Protein AF-A0AAU2F817-F1 (afdb_monomer_lite)

Foldseek 3Di:
DDDDDDDDFDKDWDKDWDKDWDDDDDDDDDPVQPVPPVSVVVVCVVPVVRCVVVGPPPVVPTDIDGDDIDTPDMGTDPDCPDPPDD

Sequence (86 aa):
MSTEEMTEVRVEMTVTEEVTYDFPVTVEIPAEVADDPEALTDYLAENEDLWLDDLPIDASRGSLSVNERDVEDVKLLPSTEAACSP

pLDDT: mean 70.29, std 12.84, range [40.16, 90.12]

Radius of gyration: 24.56 Å; chains: 1; bounding box: 51×32×65 Å

Structure (mmCIF, N/CA/C/O backbone):
data_AF-A0AAU2F817-F1
#
_entry.id   AF-A0AAU2F817-F1
#
loop_
_atom_site.group_PDB
_atom_site.id
_atom_site.type_symbol
_atom_site.label_atom_id
_atom_site.label_alt_id
_atom_site.label_comp_id
_atom_site.label_asym_id
_atom_site.label_entity_id
_atom_site.label_seq_id
_atom_site.pdbx_PDB_ins_code
_atom_site.Cartn_x
_atom_site.Cartn_y
_atom_site.Cartn_z
_atom_site.occupancy
_atom_site.B_iso_or_equiv
_atom_site.auth_seq_id
_atom_site.auth_comp_id
_atom_site.auth_asym_id
_atom_site.auth_atom_id
_atom_site.pdbx_PDB_model_num
ATOM 1 N N . MET A 1 1 ? -3.920 14.719 -49.910 1.00 45.62 1 MET A N 1
ATOM 2 C CA . MET A 1 1 ? -3.749 13.598 -48.970 1.00 45.62 1 MET A CA 1
ATOM 3 C C . MET A 1 1 ? -2.392 13.014 -49.284 1.00 45.62 1 MET A C 1
ATOM 5 O O . MET A 1 1 ? -2.236 12.454 -50.360 1.00 45.62 1 MET A O 1
ATOM 9 N N . SER A 1 2 ? -1.394 13.312 -48.459 1.00 61.16 2 SER A N 1
ATOM 10 C CA . SER A 1 2 ? -0.046 12.778 -48.649 1.00 61.16 2 SER A CA 1
ATOM 11 C C . SER A 1 2 ? -0.029 11.378 -48.057 1.00 61.16 2 SER A C 1
ATOM 13 O O . SER A 1 2 ? -0.383 11.215 -46.895 1.00 61.16 2 SER A O 1
ATOM 15 N N . THR A 1 3 ? 0.300 10.381 -48.871 1.00 66.75 3 THR A N 1
ATOM 16 C CA . THR A 1 3 ? 0.538 9.021 -48.392 1.00 66.75 3 THR A CA 1
ATOM 17 C C . THR A 1 3 ? 1.852 9.042 -47.626 1.00 66.75 3 THR A C 1
ATOM 19 O O . THR A 1 3 ? 2.900 9.302 -48.211 1.00 66.75 3 THR A O 1
ATOM 22 N N . GLU A 1 4 ? 1.787 8.853 -46.316 1.00 73.31 4 GLU A N 1
ATOM 23 C CA . GLU A 1 4 ? 2.967 8.745 -45.465 1.00 73.31 4 GLU A CA 1
ATOM 24 C C . GLU A 1 4 ? 3.632 7.386 -45.743 1.00 73.31 4 GLU A C 1
ATOM 26 O O . GLU A 1 4 ? 3.028 6.336 -45.524 1.00 73.31 4 GLU A O 1
ATOM 31 N N . GLU A 1 5 ? 4.849 7.388 -46.295 1.00 71.56 5 GLU A N 1
ATOM 32 C CA . GLU A 1 5 ? 5.649 6.168 -46.456 1.00 71.56 5 GLU A CA 1
ATOM 33 C C . GLU A 1 5 ? 6.151 5.710 -45.077 1.00 71.56 5 GLU A C 1
ATOM 35 O O . GLU A 1 5 ? 6.940 6.399 -44.430 1.00 71.56 5 GLU A O 1
ATOM 40 N N . MET A 1 6 ? 5.682 4.549 -44.612 1.00 72.38 6 MET A N 1
ATOM 41 C CA . MET A 1 6 ? 6.086 3.939 -43.339 1.00 72.38 6 MET A CA 1
ATOM 42 C C . MET A 1 6 ? 7.188 2.894 -43.574 1.00 72.38 6 MET A C 1
ATOM 44 O O . MET A 1 6 ? 7.083 2.079 -44.488 1.00 72.38 6 MET A O 1
ATOM 48 N N . THR A 1 7 ? 8.239 2.899 -42.747 1.00 75.12 7 THR A N 1
ATOM 49 C CA . THR A 1 7 ? 9.354 1.929 -42.789 1.00 75.12 7 THR A CA 1
ATOM 50 C C . THR A 1 7 ? 9.386 1.106 -41.502 1.00 75.12 7 THR A C 1
ATOM 52 O O . THR A 1 7 ? 9.249 1.659 -40.414 1.00 75.12 7 THR A O 1
ATOM 55 N N . GLU A 1 8 ? 9.584 -0.209 -41.621 1.00 74.44 8 GLU A N 1
ATOM 56 C CA . GLU A 1 8 ? 9.684 -1.127 -40.481 1.00 74.44 8 GLU A CA 1
ATOM 57 C C . GLU A 1 8 ? 11.108 -1.127 -39.901 1.00 74.44 8 GLU A C 1
ATOM 59 O O . GLU A 1 8 ? 12.087 -1.318 -40.624 1.00 74.44 8 GLU A O 1
ATOM 64 N N . VAL A 1 9 ? 11.231 -0.917 -38.587 1.00 75.06 9 VAL A N 1
ATOM 65 C CA . VAL A 1 9 ? 12.504 -0.967 -37.851 1.00 75.06 9 VAL A CA 1
ATOM 66 C C . VAL A 1 9 ? 12.353 -1.808 -36.589 1.00 75.06 9 VAL A C 1
ATOM 68 O O . VAL A 1 9 ? 11.283 -1.854 -35.984 1.00 75.06 9 VAL A O 1
ATOM 71 N N . ARG A 1 10 ? 13.436 -2.470 -36.168 1.00 72.44 10 ARG A N 1
ATOM 72 C CA . ARG A 1 10 ? 13.456 -3.270 -34.941 1.00 72.44 10 ARG A CA 1
ATOM 73 C C . ARG A 1 10 ? 13.982 -2.430 -33.781 1.00 72.44 10 ARG A C 1
ATOM 75 O O . ARG A 1 10 ? 15.110 -1.947 -33.827 1.00 72.44 10 ARG A O 1
ATOM 82 N N . VAL A 1 11 ? 13.177 -2.289 -32.735 1.00 65.62 11 VAL A N 1
ATOM 83 C CA . VAL A 1 11 ? 13.536 -1.570 -31.508 1.00 65.62 11 VAL A CA 1
ATOM 84 C C . VAL A 1 11 ? 13.364 -2.470 -30.289 1.00 65.62 11 VAL A C 1
ATOM 86 O O . VAL A 1 11 ? 12.479 -3.321 -30.251 1.00 65.62 11 VAL A O 1
ATOM 89 N N . GLU A 1 12 ? 14.232 -2.288 -29.306 1.00 65.06 12 GLU A N 1
ATOM 90 C CA . GLU A 1 12 ? 14.045 -2.702 -27.920 1.00 65.06 12 GLU A CA 1
ATOM 91 C C . GLU A 1 12 ? 13.443 -1.513 -27.169 1.00 65.06 12 GLU A C 1
ATOM 93 O O . GLU A 1 12 ? 13.883 -0.381 -27.367 1.00 65.06 12 GLU A O 1
ATOM 98 N N . MET A 1 13 ? 12.406 -1.748 -26.368 1.00 65.25 13 MET A N 1
ATOM 99 C CA . MET A 1 13 ? 11.691 -0.694 -25.648 1.00 65.25 13 MET A CA 1
ATOM 100 C C . MET A 1 13 ? 11.598 -1.065 -24.174 1.00 65.25 13 MET A C 1
ATOM 102 O O . MET A 1 13 ? 11.213 -2.189 -23.850 1.00 65.25 13 MET A O 1
ATOM 106 N N . THR A 1 14 ? 11.911 -0.113 -23.303 1.00 62.75 14 THR A N 1
ATOM 107 C CA . THR A 1 14 ? 11.621 -0.202 -21.872 1.00 62.75 14 THR A CA 1
ATOM 108 C C . THR A 1 14 ? 10.360 0.600 -21.603 1.00 62.75 14 THR A C 1
ATOM 110 O O . THR A 1 14 ? 10.286 1.779 -21.952 1.00 62.75 14 THR A O 1
ATOM 113 N N . VAL A 1 15 ? 9.359 -0.057 -21.025 1.00 62.75 15 VAL A N 1
ATOM 114 C CA . VAL A 1 15 ? 8.081 0.552 -20.657 1.00 62.75 15 VAL A CA 1
ATOM 115 C C . VAL A 1 15 ? 7.921 0.400 -19.157 1.00 62.75 15 VAL A C 1
ATOM 117 O O . VAL A 1 15 ? 8.017 -0.721 -18.654 1.00 62.75 15 VAL A O 1
ATOM 120 N N . THR A 1 16 ? 7.667 1.508 -18.472 1.00 65.75 16 THR A N 1
ATOM 121 C CA . THR A 1 16 ? 7.249 1.491 -17.071 1.00 65.75 16 THR A CA 1
ATOM 122 C C . THR A 1 16 ? 5.739 1.660 -17.017 1.00 65.75 16 THR A C 1
ATOM 124 O O . THR A 1 16 ? 5.159 2.481 -17.729 1.00 65.75 16 THR A O 1
ATOM 127 N N . GLU A 1 17 ? 5.096 0.804 -16.228 1.00 60.16 17 GLU A N 1
ATOM 128 C CA . GLU A 1 17 ? 3.642 0.727 -16.117 1.00 60.16 17 GLU A CA 1
ATOM 129 C C . GLU A 1 17 ? 3.241 1.059 -14.685 1.00 60.16 17 GLU A C 1
ATOM 131 O O . GLU A 1 17 ? 3.664 0.376 -13.748 1.00 60.16 17 GLU A O 1
ATOM 136 N N . GLU A 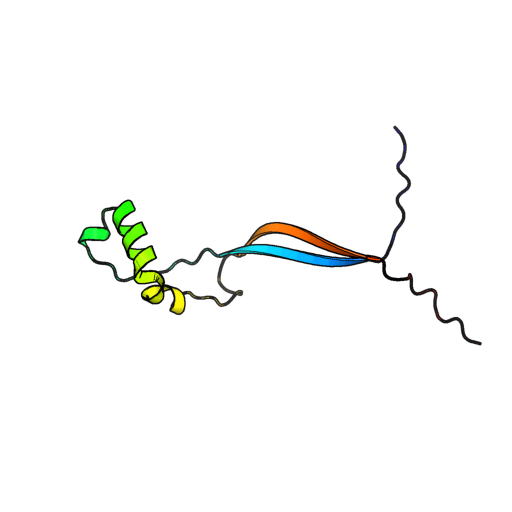1 18 ? 2.411 2.087 -14.516 1.00 69.94 18 GLU A N 1
ATOM 137 C CA . GLU A 1 18 ? 1.758 2.341 -13.236 1.00 69.94 18 GLU A CA 1
ATOM 138 C C . GLU A 1 18 ? 0.472 1.513 -13.157 1.00 69.94 18 GLU A C 1
ATOM 140 O O . GLU A 1 18 ? -0.418 1.604 -14.013 1.00 69.94 18 GLU A O 1
ATOM 145 N N . VAL A 1 19 ? 0.382 0.671 -12.127 1.00 64.19 19 VAL A N 1
ATOM 146 C CA . VAL A 1 19 ? -0.690 -0.311 -11.974 1.00 64.19 19 VAL A CA 1
ATOM 147 C C . VAL A 1 19 ? -1.436 -0.084 -10.668 1.00 64.19 19 VAL A C 1
ATOM 149 O O . VAL A 1 19 ? -0.831 -0.093 -9.597 1.00 64.19 19 VAL A O 1
ATOM 152 N N . THR A 1 20 ? -2.760 0.033 -10.750 1.00 70.75 20 THR A N 1
ATOM 153 C CA . THR A 1 20 ? -3.642 -0.017 -9.578 1.00 70.75 20 THR A CA 1
ATOM 154 C C . THR A 1 20 ? -4.231 -1.413 -9.442 1.00 70.75 20 THR A C 1
ATOM 156 O O . THR A 1 20 ? -4.693 -2.012 -10.420 1.00 70.75 20 THR A O 1
ATOM 159 N N . TYR A 1 21 ? -4.227 -1.920 -8.211 1.00 66.56 21 TYR A N 1
ATOM 160 C CA . TYR A 1 21 ? -4.850 -3.183 -7.852 1.00 66.56 21 TYR A CA 1
ATOM 161 C C . TYR A 1 21 ? -6.067 -2.930 -6.962 1.00 66.56 21 TYR A C 1
ATOM 163 O O . TYR A 1 21 ? -5.938 -2.339 -5.893 1.00 66.56 21 TYR A O 1
ATOM 171 N N . ASP A 1 22 ? -7.225 -3.431 -7.385 1.00 66.56 22 ASP A N 1
ATOM 172 C CA . ASP A 1 22 ? -8.442 -3.459 -6.575 1.00 66.56 22 ASP A CA 1
ATOM 173 C C . ASP A 1 22 ? -8.638 -4.863 -5.997 1.00 66.56 22 ASP A C 1
ATOM 175 O O . ASP A 1 22 ? -8.793 -5.843 -6.738 1.00 66.56 22 ASP A O 1
ATOM 179 N N . PHE A 1 23 ? -8.645 -4.963 -4.667 1.00 70.19 23 PHE A N 1
ATOM 180 C CA . PHE A 1 23 ? -8.874 -6.213 -3.948 1.00 70.19 23 PHE A CA 1
ATOM 181 C C . PHE A 1 23 ? -10.081 -6.079 -3.015 1.00 70.19 23 PHE A C 1
ATOM 183 O O . PHE A 1 23 ? -10.114 -5.167 -2.187 1.00 70.19 23 PHE A O 1
ATOM 190 N N . PRO A 1 24 ? -11.064 -6.996 -3.076 1.00 67.56 24 PRO A N 1
ATOM 191 C CA . PRO A 1 24 ? -12.090 -7.065 -2.049 1.00 67.56 24 PRO A CA 1
ATOM 192 C C . PRO A 1 24 ? -11.478 -7.659 -0.774 1.00 67.56 24 PRO A C 1
ATOM 194 O O . PRO A 1 24 ? -11.231 -8.864 -0.707 1.00 67.56 24 PRO A O 1
ATOM 197 N N . VAL A 1 25 ? -11.247 -6.819 0.235 1.00 75.06 25 VAL A N 1
ATOM 198 C CA . VAL A 1 25 ? -10.744 -7.234 1.553 1.00 75.06 25 VAL A CA 1
ATOM 199 C C . VAL A 1 25 ? -11.790 -7.036 2.638 1.00 75.06 25 VAL A C 1
ATOM 201 O O . VAL A 1 25 ? -12.630 -6.142 2.567 1.00 75.06 25 VAL A O 1
ATOM 204 N N . THR A 1 26 ? -11.771 -7.918 3.635 1.00 81.38 26 THR A N 1
ATOM 205 C CA . THR A 1 26 ? -12.611 -7.809 4.831 1.00 81.38 26 THR A CA 1
ATOM 206 C C . THR A 1 26 ? -11.695 -7.552 6.011 1.00 81.38 26 THR A C 1
ATOM 208 O O . THR A 1 26 ? -10.821 -8.365 6.287 1.00 81.38 26 THR A O 1
ATOM 211 N N . VAL A 1 27 ? -11.900 -6.431 6.694 1.00 81.81 27 VAL A N 1
ATOM 212 C CA . VAL A 1 27 ? -11.070 -5.990 7.818 1.00 81.81 27 VAL A CA 1
ATOM 213 C C . VAL A 1 27 ? -11.927 -5.834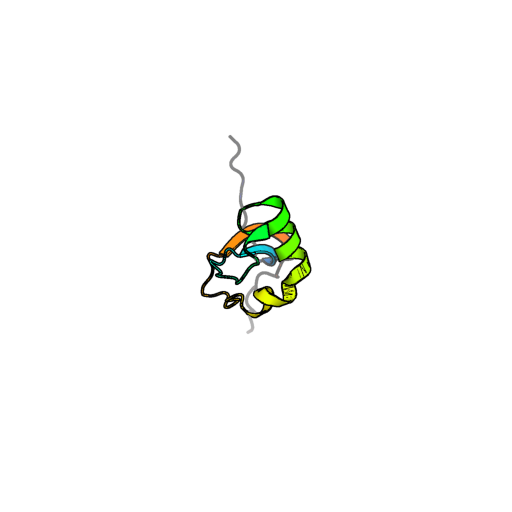 9.068 1.00 81.81 27 VAL A C 1
ATOM 215 O O . VAL A 1 27 ? -13.084 -5.414 8.994 1.00 81.81 27 VAL A O 1
ATOM 218 N N . GLU A 1 28 ? -11.373 -6.194 10.222 1.00 84.06 28 GLU A N 1
ATOM 219 C CA . GLU A 1 28 ? -12.023 -5.963 11.510 1.00 84.06 28 GLU A CA 1
ATOM 220 C C . GLU A 1 28 ? -11.723 -4.534 11.969 1.00 84.06 28 GLU A C 1
ATOM 222 O O . GLU A 1 28 ? -10.574 -4.186 12.229 1.00 84.06 28 GLU A O 1
ATOM 227 N N . ILE A 1 29 ? -12.765 -3.706 12.060 1.00 86.88 29 ILE A N 1
ATOM 228 C CA . ILE A 1 29 ? -12.661 -2.297 12.455 1.00 86.88 29 ILE A CA 1
ATOM 229 C C . ILE A 1 29 ? -13.529 -1.999 13.685 1.00 86.88 29 ILE A C 1
ATOM 231 O O . ILE A 1 29 ? -14.551 -2.662 13.902 1.00 86.88 29 ILE A O 1
ATOM 235 N N . PRO A 1 30 ? -13.171 -0.984 14.491 1.00 86.94 30 PRO A N 1
ATOM 236 C CA . PRO A 1 30 ? -14.038 -0.483 15.549 1.00 86.94 30 PRO A CA 1
ATOM 237 C C . PRO A 1 30 ? -15.390 -0.006 14.9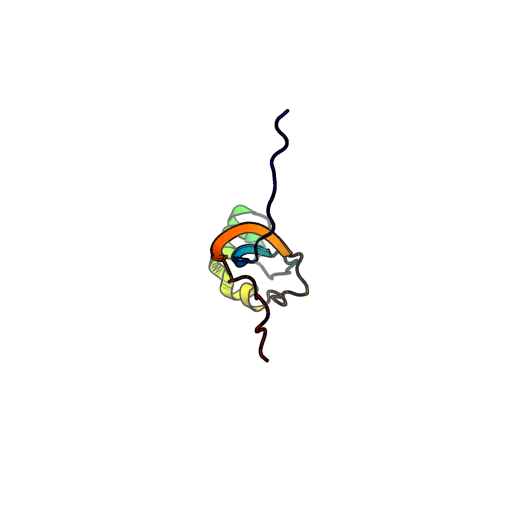99 1.00 86.94 30 PRO A C 1
ATOM 239 O O . PRO A 1 30 ? -15.461 0.676 13.979 1.00 86.94 30 PRO A O 1
ATOM 242 N N . ALA A 1 31 ? -16.481 -0.306 15.706 1.00 89.88 31 ALA A N 1
ATOM 243 C CA . ALA A 1 31 ? -17.821 0.108 15.277 1.00 89.88 31 ALA A CA 1
ATOM 244 C C . ALA A 1 31 ? -17.970 1.639 15.184 1.00 89.88 31 ALA A C 1
ATOM 246 O O . ALA A 1 31 ? -18.731 2.131 14.363 1.00 89.88 31 ALA A O 1
ATOM 247 N N . GLU A 1 32 ? -17.222 2.390 15.997 1.00 87.50 32 GLU A N 1
ATOM 248 C CA . GLU A 1 32 ? -17.237 3.858 15.998 1.00 87.50 32 GLU A CA 1
ATOM 249 C C . GLU A 1 32 ? -16.690 4.491 14.712 1.00 87.50 32 GLU A C 1
ATOM 251 O O . GLU A 1 32 ? -17.080 5.610 14.395 1.00 87.50 32 GLU A O 1
ATOM 256 N N . VAL A 1 33 ? -15.841 3.777 13.962 1.00 89.62 33 VAL A N 1
ATOM 257 C CA . VAL A 1 33 ? -15.323 4.240 12.661 1.00 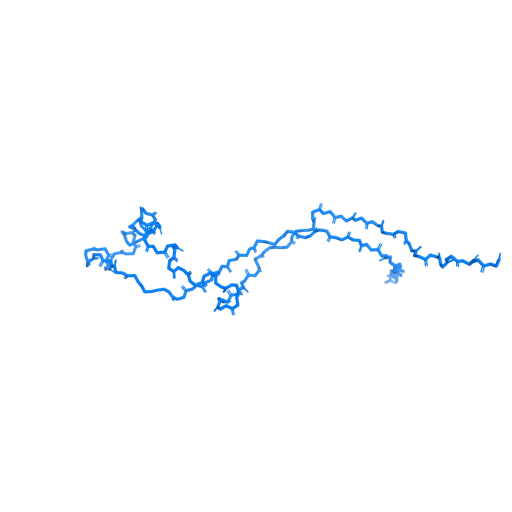89.62 33 VAL A CA 1
ATOM 258 C C . VAL A 1 33 ? -16.068 3.621 11.478 1.00 89.62 33 VAL A C 1
ATOM 260 O O . VAL A 1 33 ? -15.981 4.127 10.371 1.00 89.62 33 VAL A O 1
ATOM 263 N N . ALA A 1 34 ? -16.828 2.541 11.685 1.00 87.94 34 ALA A N 1
ATOM 264 C CA . ALA A 1 34 ? -17.508 1.826 10.601 1.00 87.94 34 ALA A CA 1
ATOM 265 C C . ALA A 1 34 ? -18.618 2.646 9.918 1.00 87.94 34 ALA A C 1
ATOM 267 O O . ALA A 1 34 ? -18.864 2.472 8.725 1.00 87.94 34 ALA A O 1
ATOM 268 N N . ASP A 1 35 ? -19.283 3.528 10.667 1.00 89.94 35 ASP A N 1
ATOM 269 C CA . ASP A 1 35 ? -20.373 4.375 10.171 1.00 89.94 35 ASP A CA 1
ATOM 270 C C . ASP A 1 35 ? -19.891 5.741 9.633 1.00 89.94 35 ASP A C 1
ATOM 272 O O . ASP A 1 35 ? -20.698 6.491 9.077 1.00 89.94 35 ASP A O 1
ATOM 276 N N . ASP A 1 36 ? -18.599 6.070 9.774 1.00 90.12 36 ASP A N 1
ATOM 277 C CA . ASP A 1 36 ? -18.020 7.344 9.337 1.00 90.12 36 ASP A CA 1
ATOM 278 C C . ASP A 1 36 ? -16.910 7.125 8.290 1.00 90.12 36 ASP A C 1
ATOM 280 O O . ASP A 1 36 ? -15.854 6.577 8.603 1.00 90.12 36 ASP A O 1
ATOM 284 N N . PRO A 1 37 ? -17.122 7.527 7.026 1.00 86.69 37 PRO A N 1
ATOM 285 C CA . PRO A 1 37 ? -16.192 7.219 5.942 1.00 86.69 37 PRO A CA 1
ATOM 286 C C . PRO A 1 37 ? -14.857 7.968 6.045 1.00 86.69 37 PRO A C 1
ATOM 288 O O . PRO A 1 37 ? -13.845 7.457 5.563 1.00 86.69 37 PRO A O 1
ATOM 291 N N . GLU A 1 38 ? -14.838 9.160 6.646 1.00 89.25 38 GLU A N 1
ATOM 292 C CA . GLU A 1 38 ? -13.601 9.923 6.839 1.00 89.25 38 GLU A CA 1
ATOM 293 C C . GLU A 1 38 ? -12.762 9.247 7.931 1.00 89.25 38 GLU A C 1
ATOM 295 O O . GLU A 1 38 ? -11.626 8.856 7.673 1.00 89.25 38 GLU A O 1
ATOM 300 N N . ALA A 1 39 ? -13.365 8.954 9.088 1.00 89.31 39 ALA A N 1
ATOM 301 C CA . ALA A 1 39 ? -12.712 8.238 10.181 1.00 89.31 39 ALA A CA 1
ATOM 302 C C . ALA A 1 39 ? -12.286 6.813 9.797 1.00 89.31 39 ALA A C 1
ATOM 304 O O . ALA A 1 39 ? -11.243 6.346 10.250 1.00 89.31 39 ALA A O 1
ATOM 305 N N . LEU A 1 40 ? -13.056 6.120 8.950 1.00 88.19 40 LEU A N 1
ATOM 306 C CA . LEU A 1 40 ? -12.660 4.828 8.390 1.00 88.19 40 LEU A CA 1
ATOM 307 C C . LEU A 1 40 ? -11.394 4.957 7.541 1.00 88.19 40 LEU A C 1
ATOM 309 O O . LEU A 1 40 ? -10.491 4.134 7.660 1.00 88.19 40 LEU A O 1
ATOM 313 N N . THR A 1 41 ? -11.331 5.980 6.687 1.00 87.50 41 THR A N 1
ATOM 314 C CA . THR A 1 41 ? -10.181 6.208 5.805 1.00 87.50 41 THR A CA 1
ATOM 315 C C . THR A 1 41 ? -8.926 6.509 6.617 1.00 87.50 41 THR A C 1
ATOM 317 O O . THR A 1 41 ? -7.898 5.872 6.393 1.00 87.50 41 THR A O 1
ATOM 320 N N . ASP A 1 42 ? -9.020 7.415 7.594 1.00 89.31 42 ASP A N 1
ATOM 321 C CA . ASP A 1 42 ? -7.913 7.726 8.501 1.00 89.31 42 ASP A CA 1
ATOM 322 C C . ASP A 1 42 ? -7.479 6.484 9.297 1.00 89.31 42 ASP A C 1
ATOM 324 O O . ASP A 1 42 ? -6.295 6.151 9.323 1.00 89.31 42 ASP A O 1
ATOM 328 N N . TYR A 1 43 ? -8.428 5.725 9.861 1.00 88.12 43 TYR A N 1
ATOM 329 C CA . TYR A 1 43 ? -8.120 4.510 10.619 1.00 88.12 43 TYR A CA 1
ATOM 330 C C . TYR A 1 43 ? -7.395 3.458 9.771 1.00 88.12 43 TYR A C 1
ATOM 332 O O . TYR A 1 43 ? -6.424 2.858 10.233 1.00 88.12 43 TYR A O 1
ATOM 340 N N . LEU A 1 44 ? -7.841 3.224 8.533 1.00 87.62 44 LEU A N 1
ATOM 341 C CA . LEU A 1 44 ? -7.186 2.276 7.631 1.00 87.62 44 LEU A CA 1
ATOM 342 C C . LEU A 1 44 ? -5.789 2.751 7.223 1.00 87.62 44 LEU A C 1
ATOM 344 O O . LEU A 1 44 ? -4.886 1.921 7.150 1.00 87.62 44 LEU A O 1
ATOM 348 N N . ALA A 1 45 ? -5.598 4.053 7.003 1.00 87.75 45 ALA A N 1
ATOM 349 C CA . ALA A 1 45 ? -4.293 4.621 6.677 1.00 87.75 45 ALA A CA 1
ATOM 350 C C . ALA A 1 45 ? -3.303 4.505 7.849 1.00 87.75 45 ALA A C 1
ATOM 352 O O . ALA A 1 45 ? -2.162 4.108 7.650 1.00 87.75 45 ALA A O 1
ATOM 353 N N . GLU A 1 46 ? -3.737 4.789 9.080 1.00 89.06 46 GLU A N 1
ATOM 354 C CA . GLU A 1 46 ? -2.884 4.676 10.273 1.00 89.06 46 GLU A CA 1
ATOM 355 C C . GLU A 1 46 ? -2.551 3.224 10.651 1.00 89.06 46 GLU A C 1
ATOM 357 O O . GLU A 1 46 ? -1.593 2.981 11.385 1.00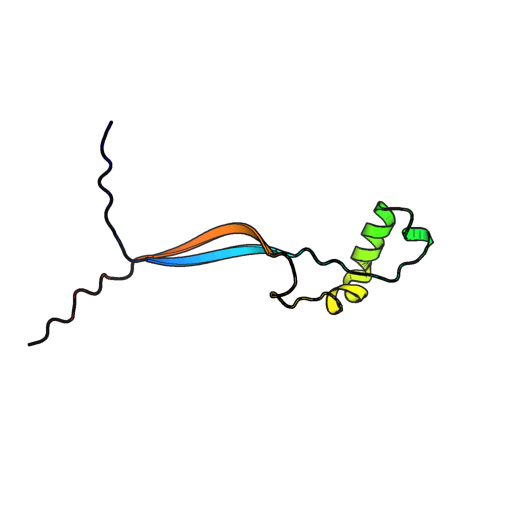 89.06 46 GLU A O 1
ATOM 362 N N . ASN A 1 47 ? -3.340 2.260 10.170 1.00 85.06 47 ASN A N 1
ATOM 363 C CA . ASN A 1 47 ? -3.198 0.839 10.483 1.00 85.06 47 ASN A CA 1
ATOM 364 C C . ASN A 1 47 ? -2.914 -0.002 9.230 1.00 85.06 47 ASN A C 1
ATOM 366 O O . ASN A 1 47 ? -3.361 -1.149 9.149 1.00 85.06 47 ASN A O 1
ATOM 370 N N . GLU A 1 48 ? -2.185 0.559 8.259 1.00 80.81 48 GLU A N 1
ATOM 371 C CA . GLU A 1 48 ? -1.846 -0.110 6.996 1.00 80.81 48 GLU A CA 1
ATOM 372 C C . GLU A 1 48 ? -1.253 -1.508 7.212 1.00 80.81 48 GLU A C 1
ATOM 374 O O . GLU A 1 48 ? -1.732 -2.473 6.620 1.00 80.81 48 GLU A O 1
ATOM 379 N N . ASP A 1 49 ? -0.327 -1.665 8.161 1.00 80.56 49 ASP A N 1
ATOM 380 C CA . ASP A 1 49 ? 0.312 -2.946 8.483 1.00 80.56 49 ASP A CA 1
ATOM 381 C C . ASP A 1 49 ? -0.675 -4.068 8.871 1.00 80.56 49 ASP A C 1
ATOM 383 O O . ASP A 1 49 ? -0.341 -5.247 8.756 1.00 80.56 49 ASP A O 1
ATOM 387 N N . LEU A 1 50 ? -1.891 -3.743 9.337 1.00 77.75 50 LEU A N 1
ATOM 388 C CA . LEU A 1 50 ? -2.882 -4.750 9.744 1.00 77.75 50 LEU A CA 1
ATOM 389 C C . LEU A 1 50 ? -3.550 -5.452 8.562 1.00 77.75 50 LEU A C 1
ATOM 391 O O . LEU A 1 50 ? -4.012 -6.582 8.711 1.00 77.75 50 LEU A O 1
ATOM 395 N N . TRP A 1 51 ? -3.648 -4.780 7.417 1.00 77.44 51 TRP A N 1
ATOM 396 C CA . TRP A 1 51 ? -4.378 -5.279 6.252 1.00 77.44 51 TRP A CA 1
ATOM 397 C C . TRP A 1 51 ? -3.511 -5.377 4.999 1.00 77.44 51 TRP A C 1
ATOM 399 O O . TRP A 1 51 ? -3.870 -6.130 4.097 1.00 77.44 51 TRP A O 1
ATOM 409 N N . LEU A 1 52 ? -2.365 -4.686 4.946 1.00 76.06 52 LEU A N 1
ATOM 410 C CA . LEU A 1 52 ? -1.444 -4.719 3.808 1.00 76.06 52 LEU A CA 1
ATOM 411 C C . LEU A 1 52 ? -0.846 -6.120 3.586 1.00 76.06 52 LEU A C 1
ATOM 413 O O . LEU A 1 52 ? -0.743 -6.568 2.447 1.00 76.06 52 LEU A O 1
ATOM 417 N N . ASP A 1 53 ? -0.496 -6.826 4.667 1.00 76.12 53 ASP A N 1
ATOM 418 C CA . ASP A 1 53 ? 0.054 -8.193 4.624 1.00 76.12 53 ASP A CA 1
ATOM 419 C C . ASP A 1 53 ? -1.007 -9.255 4.265 1.00 76.12 53 ASP A C 1
ATOM 421 O O . ASP A 1 53 ? -0.675 -10.317 3.738 1.00 76.12 53 ASP A O 1
ATOM 425 N N . ASP A 1 54 ? -2.289 -8.971 4.524 1.00 71.88 54 ASP A N 1
ATOM 426 C CA . ASP A 1 54 ? -3.413 -9.860 4.186 1.00 71.88 54 ASP A CA 1
ATOM 427 C C . ASP A 1 54 ? -3.967 -9.592 2.776 1.00 71.88 54 ASP A C 1
ATOM 429 O O . ASP A 1 54 ? -4.804 -10.344 2.268 1.00 71.88 54 ASP A O 1
ATOM 433 N N . LEU A 1 55 ? -3.476 -8.542 2.099 1.00 72.00 55 LEU A N 1
ATOM 434 C CA . LEU A 1 55 ? -3.819 -8.302 0.706 1.00 72.00 55 LEU A CA 1
ATOM 435 C C . LEU A 1 55 ? -3.443 -9.545 -0.111 1.00 72.00 55 LEU A C 1
ATOM 437 O O . LEU A 1 55 ? -2.302 -10.015 -0.052 1.00 72.00 55 LEU A O 1
ATOM 441 N N . PRO A 1 56 ? -4.356 -10.072 -0.941 1.00 66.94 56 PRO A N 1
ATOM 442 C CA . PRO A 1 56 ? -4.029 -11.140 -1.865 1.00 66.94 56 PRO A CA 1
ATOM 443 C C . PRO A 1 56 ? -3.218 -10.561 -3.033 1.00 66.94 56 PRO A C 1
ATOM 445 O O . PRO A 1 56 ? -3.688 -10.552 -4.171 1.00 66.94 56 PRO A O 1
ATOM 448 N N . ILE A 1 57 ? -1.984 -10.108 -2.765 1.00 61.84 57 ILE A N 1
ATOM 449 C CA . ILE A 1 57 ? -0.989 -9.656 -3.752 1.00 61.84 57 ILE A CA 1
ATOM 450 C C . ILE A 1 57 ? -0.413 -10.876 -4.488 1.00 61.84 57 ILE A C 1
ATOM 452 O O . ILE A 1 57 ? 0.787 -11.058 -4.661 1.00 61.84 57 ILE A O 1
ATOM 456 N N . ASP A 1 58 ? -1.294 -11.767 -4.922 1.00 61.75 58 ASP A N 1
ATOM 457 C CA . ASP A 1 58 ? -1.005 -12.669 -6.011 1.00 61.75 58 ASP A CA 1
ATOM 458 C C . ASP A 1 58 ? -1.473 -11.915 -7.254 1.00 61.75 58 ASP A C 1
ATOM 460 O O . ASP A 1 58 ? -2.675 -11.721 -7.458 1.00 61.75 58 ASP A O 1
ATOM 464 N N . ALA A 1 59 ? -0.529 -11.448 -8.077 1.00 52.50 59 ALA A N 1
ATOM 465 C CA . ALA A 1 59 ? -0.797 -10.683 -9.303 1.00 52.50 59 ALA A CA 1
ATOM 466 C C . ALA A 1 59 ? -1.761 -11.397 -10.284 1.00 52.50 59 ALA A C 1
ATOM 468 O O . ALA A 1 59 ? -2.170 -10.830 -11.292 1.00 52.50 59 ALA A O 1
ATOM 469 N N . SER A 1 60 ? -2.131 -12.645 -9.985 1.00 56.69 60 SER A N 1
ATOM 470 C CA . SER A 1 60 ? -3.086 -13.482 -10.702 1.00 56.69 60 SER A CA 1
ATOM 471 C C . SER A 1 60 ? -4.556 -13.304 -10.265 1.00 56.69 60 SER A C 1
ATOM 473 O O . SER A 1 60 ? -5.452 -13.766 -10.972 1.00 56.69 60 SER A O 1
ATOM 475 N N . ARG A 1 61 ? -4.846 -12.687 -9.103 1.00 51.22 61 ARG A N 1
ATOM 476 C CA . ARG A 1 61 ? -6.197 -12.688 -8.488 1.00 51.22 61 ARG A CA 1
ATOM 477 C C . ARG A 1 61 ? -6.919 -11.339 -8.410 1.00 51.22 61 ARG A C 1
ATOM 479 O O . ARG A 1 61 ? -8.138 -11.348 -8.251 1.00 51.22 61 ARG A O 1
ATOM 486 N N . GLY A 1 62 ? -6.214 -10.216 -8.533 1.00 54.34 62 GLY A N 1
ATOM 487 C CA . GLY A 1 62 ? -6.817 -8.880 -8.615 1.00 54.34 62 GLY A CA 1
ATOM 488 C C . GLY A 1 62 ? -7.123 -8.476 -10.058 1.00 54.34 62 GLY A C 1
ATOM 489 O O . GLY A 1 62 ? -6.433 -8.899 -10.987 1.00 54.34 62 GLY A O 1
ATOM 490 N N . SER A 1 63 ? -8.145 -7.645 -10.272 1.00 54.28 63 SER A N 1
ATOM 491 C CA . SER A 1 63 ? -8.313 -6.963 -11.559 1.00 54.28 63 SER A CA 1
ATOM 492 C C . SER A 1 63 ? -7.210 -5.916 -11.708 1.00 54.28 63 SER A C 1
ATOM 494 O O . SER A 1 63 ? -7.253 -4.872 -11.061 1.00 54.28 63 SER A O 1
ATOM 496 N N . LEU A 1 64 ? -6.214 -6.227 -12.535 1.00 53.66 64 LEU A N 1
ATOM 497 C CA . LEU A 1 64 ? -5.100 -5.345 -12.865 1.00 53.66 64 LEU A CA 1
ATOM 498 C C . LEU A 1 64 ? -5.586 -4.231 -13.799 1.00 53.66 64 LEU A C 1
ATOM 500 O O . LEU A 1 64 ? -5.953 -4.507 -14.944 1.00 53.66 64 LEU A O 1
ATOM 504 N N . SER A 1 65 ? -5.565 -2.987 -13.327 1.00 56.19 65 SER A N 1
ATOM 505 C CA . SER A 1 65 ? -5.795 -1.822 -14.181 1.00 56.19 65 SER A CA 1
ATOM 506 C C . SER A 1 65 ? -4.461 -1.136 -14.444 1.00 56.19 65 SER A C 1
ATOM 508 O O . SER A 1 65 ? -3.810 -0.655 -13.518 1.00 56.19 65 SER A O 1
ATOM 510 N N . VAL A 1 66 ? -4.038 -1.122 -15.710 1.00 59.25 66 VAL A N 1
ATOM 511 C CA . VAL A 1 66 ? -2.883 -0.332 -16.155 1.00 59.25 66 VAL A CA 1
ATOM 512 C C . VAL A 1 66 ? -3.381 1.086 -16.392 1.00 59.25 66 VAL A C 1
ATOM 514 O O . VAL A 1 66 ? -4.190 1.299 -17.297 1.00 59.25 66 VAL A O 1
ATOM 517 N N . ASN A 1 67 ? -2.941 2.030 -15.567 1.00 59.91 67 ASN A N 1
ATOM 518 C CA . ASN A 1 67 ? -3.410 3.412 -15.651 1.00 59.91 67 ASN A CA 1
ATOM 519 C C . ASN A 1 67 ? -2.608 4.195 -16.684 1.00 59.91 67 ASN A C 1
ATOM 521 O O . ASN A 1 67 ? -3.189 4.886 -17.519 1.00 59.91 67 ASN A O 1
ATOM 525 N N . GLU A 1 68 ? -1.283 4.042 -16.663 1.00 58.44 68 GLU A N 1
ATOM 526 C CA . GLU A 1 68 ? -0.364 4.814 -17.497 1.00 58.44 68 GLU A CA 1
ATOM 527 C C . GLU A 1 68 ? 0.780 3.918 -17.989 1.00 58.44 68 GLU A C 1
ATOM 529 O O . GLU A 1 68 ? 1.249 3.021 -17.281 1.00 58.44 68 GLU A O 1
ATOM 534 N N . ARG A 1 69 ? 1.173 4.112 -19.255 1.00 62.34 69 ARG A N 1
ATOM 535 C CA . ARG A 1 69 ? 2.277 3.391 -19.898 1.00 62.34 69 ARG A CA 1
ATOM 536 C C . ARG A 1 69 ? 3.197 4.408 -20.535 1.00 62.34 69 ARG A C 1
ATOM 538 O O . ARG A 1 69 ? 2.851 4.996 -21.562 1.00 62.34 69 ARG A O 1
ATOM 545 N N . ASP A 1 70 ? 4.380 4.533 -19.966 1.00 64.56 70 ASP A N 1
ATOM 546 C CA . ASP A 1 70 ? 5.388 5.458 -20.445 1.00 64.56 70 ASP A CA 1
ATOM 547 C C . ASP A 1 70 ? 6.563 4.681 -21.013 1.00 64.56 70 ASP A C 1
ATOM 549 O O . ASP A 1 70 ? 7.112 3.762 -20.402 1.00 64.56 70 ASP A O 1
ATOM 553 N N . VAL A 1 71 ? 6.929 5.039 -22.240 1.00 60.94 71 VAL A N 1
ATOM 554 C CA . VAL A 1 71 ? 8.122 4.504 -22.883 1.00 60.94 71 VAL A CA 1
ATOM 555 C C . VAL A 1 71 ? 9.301 5.312 -22.372 1.00 60.94 71 VAL A C 1
ATOM 557 O O . VAL A 1 71 ? 9.471 6.473 -22.740 1.00 60.94 71 VAL A O 1
ATOM 560 N N . GLU A 1 72 ? 10.113 4.695 -21.527 1.00 65.06 72 GLU A N 1
ATOM 561 C CA . GLU A 1 72 ? 11.253 5.370 -20.911 1.00 65.06 72 GLU A CA 1
ATOM 562 C C . GLU A 1 72 ? 12.493 5.326 -21.797 1.00 65.06 72 GLU A C 1
ATOM 564 O O . GLU A 1 72 ? 13.269 6.280 -21.838 1.00 65.06 72 GLU A O 1
ATOM 569 N N . ASP A 1 73 ? 12.675 4.228 -22.532 1.00 60.66 73 ASP A N 1
ATOM 570 C CA . ASP A 1 73 ? 13.836 4.040 -23.393 1.00 60.66 73 ASP A CA 1
ATOM 571 C C . ASP A 1 73 ? 13.470 3.267 -24.656 1.00 60.66 73 ASP A C 1
ATOM 573 O O . ASP A 1 73 ? 12.705 2.300 -24.622 1.00 60.66 73 ASP A O 1
ATOM 577 N N . VAL A 1 74 ? 14.035 3.698 -25.783 1.00 64.94 74 VAL A N 1
ATOM 578 C CA . VAL A 1 74 ? 13.904 3.022 -27.073 1.00 64.94 74 VAL A CA 1
ATOM 579 C C . VAL A 1 74 ? 15.281 2.894 -27.689 1.00 64.94 74 VAL A C 1
ATOM 581 O O . VAL A 1 74 ? 15.918 3.883 -28.057 1.00 64.94 74 VAL A O 1
ATOM 584 N N . LYS A 1 75 ? 15.713 1.657 -27.890 1.00 75.38 75 LYS A N 1
ATOM 585 C CA . LYS A 1 75 ? 16.986 1.337 -28.513 1.00 75.38 75 LYS A CA 1
ATOM 586 C C . LYS A 1 75 ? 16.759 0.647 -29.845 1.00 75.38 75 LYS A C 1
ATOM 588 O O . LYS A 1 75 ? 16.253 -0.469 -29.916 1.00 75.38 75 LYS A O 1
ATOM 593 N N . LEU A 1 76 ? 17.184 1.295 -30.924 1.00 75.94 76 LEU A N 1
ATOM 594 C CA . LEU A 1 76 ? 17.208 0.676 -32.246 1.00 75.94 76 LEU A CA 1
ATOM 595 C C . LEU A 1 76 ? 18.201 -0.483 -32.249 1.00 75.94 76 LEU A C 1
ATOM 597 O O . LEU A 1 76 ? 19.390 -0.314 -31.969 1.00 75.94 76 LEU A O 1
ATOM 601 N N . LEU A 1 77 ? 17.697 -1.667 -32.573 1.00 72.44 77 LEU A N 1
ATOM 602 C CA . LEU A 1 77 ? 18.531 -2.834 -32.772 1.00 72.44 77 LEU A CA 1
ATOM 603 C C . LEU A 1 77 ? 18.989 -2.854 -34.230 1.00 72.44 77 LEU A C 1
ATOM 605 O O . LEU A 1 77 ? 18.189 -2.567 -35.126 1.00 72.44 77 LEU A O 1
ATOM 609 N N . PRO A 1 78 ? 20.259 -3.205 -34.501 1.00 65.31 78 PRO A N 1
ATOM 610 C CA . PRO A 1 78 ? 20.685 -3.419 -35.869 1.00 65.31 78 PRO A CA 1
ATOM 611 C C . PRO A 1 78 ? 19.815 -4.526 -36.464 1.00 65.31 78 PRO A C 1
ATOM 613 O O . PRO A 1 78 ? 19.680 -5.609 -35.884 1.00 65.31 78 PRO A O 1
ATOM 616 N N . SER A 1 79 ? 19.211 -4.249 -37.619 1.00 56.75 79 SER A N 1
ATOM 617 C CA . SER A 1 79 ? 18.600 -5.283 -38.444 1.00 56.75 79 SER A CA 1
ATOM 618 C C . SER A 1 79 ? 19.647 -6.370 -38.615 1.00 56.75 79 SER A C 1
ATOM 620 O O . SER A 1 79 ? 20.777 -6.072 -39.003 1.00 56.75 79 SER A O 1
ATOM 622 N N . THR A 1 80 ? 19.325 -7.608 -38.241 1.00 55.34 80 THR A N 1
ATOM 623 C CA . THR A 1 80 ? 20.244 -8.717 -38.483 1.00 55.34 80 THR A CA 1
ATOM 624 C C . THR A 1 80 ? 20.296 -8.901 -39.997 1.00 55.34 80 THR A C 1
ATOM 626 O O . THR A 1 80 ? 19.485 -9.591 -40.605 1.00 55.34 80 THR A O 1
ATOM 629 N N . GLU A 1 81 ? 21.192 -8.167 -40.646 1.00 53.38 81 GLU A N 1
ATOM 630 C CA . GLU A 1 81 ? 21.639 -8.532 -41.969 1.00 53.38 81 GLU A CA 1
ATOM 631 C C . GLU A 1 81 ? 22.416 -9.819 -41.730 1.00 53.38 81 GLU A C 1
ATOM 633 O O . GLU A 1 81 ? 23.393 -9.848 -40.975 1.00 53.38 81 GLU A O 1
ATOM 638 N N . ALA A 1 82 ? 21.836 -10.912 -42.220 1.00 50.59 82 ALA A N 1
ATOM 639 C CA . ALA A 1 82 ? 22.353 -12.252 -42.066 1.00 50.59 82 ALA A CA 1
ATOM 640 C C . ALA A 1 82 ? 23.872 -12.234 -42.246 1.00 50.59 82 ALA A C 1
ATOM 642 O O . ALA A 1 82 ? 24.375 -11.715 -43.243 1.00 50.59 82 ALA A O 1
ATOM 643 N N . ALA A 1 83 ? 24.588 -12.816 -41.284 1.00 50.28 83 ALA A N 1
ATOM 644 C CA . ALA A 1 83 ? 25.970 -13.205 -41.475 1.00 50.28 83 ALA A CA 1
ATOM 645 C C . ALA A 1 83 ? 26.028 -14.131 -42.700 1.00 50.28 83 ALA A C 1
ATOM 647 O O . ALA A 1 83 ? 25.805 -15.336 -42.610 1.00 50.28 83 ALA A O 1
ATOM 648 N N . CYS A 1 84 ? 26.256 -13.542 -43.870 1.00 40.16 84 CYS A N 1
ATOM 649 C CA . CYS A 1 84 ? 26.537 -14.246 -45.101 1.00 40.16 84 CYS A CA 1
ATOM 650 C C . CYS A 1 84 ? 28.022 -14.614 -45.042 1.00 40.16 84 CYS A C 1
ATOM 652 O O . CYS A 1 84 ? 28.879 -13.859 -45.493 1.00 40.16 84 CYS A O 1
ATOM 654 N N . SER A 1 85 ? 28.324 -15.743 -44.398 1.00 46.88 85 SER A N 1
ATOM 655 C CA . SER A 1 85 ? 29.591 -16.449 -44.594 1.00 46.88 85 SER A CA 1
ATOM 656 C C . SER A 1 85 ? 29.447 -17.391 -45.785 1.00 46.88 85 SER A C 1
ATOM 658 O O . SER A 1 85 ? 28.593 -18.280 -45.768 1.00 46.88 85 SER A O 1
ATOM 660 N N . PRO A 1 86 ? 30.285 -17.207 -46.806 1.00 54.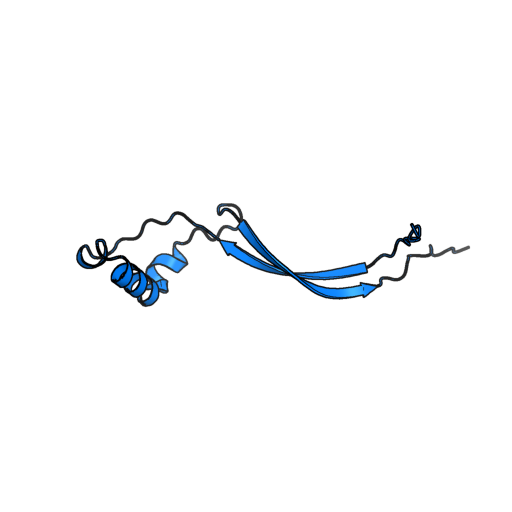50 86 PRO A N 1
ATOM 661 C CA . PRO A 1 86 ? 31.061 -18.318 -47.347 1.00 54.50 86 PRO A CA 1
ATOM 662 C C . PRO A 1 86 ? 32.546 -18.209 -46.983 1.00 54.50 86 PRO A C 1
ATOM 664 O O . PRO A 1 86 ? 33.111 -17.094 -47.068 1.00 54.50 86 PRO A O 1
#

Secondary structure (DSSP, 8-state):
----------EEEEEEEEEEEE--------HHHHT-HHHHHHHHHHTHHHHHTTS---TTTSEEEEEEEEEEEEEEPPP-------